Protein AF-A0A1H4HU82-F1 (afdb_monomer_lite)

Radius of gyration: 33.66 Å; chains: 1; bounding box: 77×57×94 Å

pLDDT: mean 70.01, std 20.57, range [33.44, 95.94]

Sequence (182 aa):
MHDSHFENATKMSSSDLIRALEAIEPETKAARVREILPVIERKLAAGVRLAVILKALNDAGLELSEATLRSYLYQHRKKLGKRSQQVPMARSGQARCDRDEEARKAIDGPESSDESRGPVPSSAVAMSGSNATAAAVHTSPPTPEELTRLMQPDPERQEAEYDELQRLGKEMVRNSRRKSNR

Secondary structure (DSSP, 8-state):
-------------HHHHHHHHHTS---SHHHHHHHHHHHHHHHHHTT--HHHHHHHHHHTT----HHHHHHHHHHHHHHHHHHTT-S----------------------------------------------S----SSPPPHHHHHHHHS--HHHHHHHHHHHHHHHHHHHHHHHHHHT-

Foldseek 3Di:
DDDDPPDPPPPDDPVNVVVVVVPDDDPDLLVVVLVCLVVVVVCVVVVDDLVVVQVVCVVVVSNDDSVRNVVSNVVVVVVVVVVVVPPPDPDDDDDDDDDDDDDDDDDDDDDDDDDDDDDDDDDDDDDDDDDDDDDDDDPDDQDPVSVVPVVDPDVVVVVVVVVVVVVVVVVVVVVVVVVVVD

Structure (mmCIF, N/CA/C/O backbone):
data_AF-A0A1H4HU82-F1
#
_entry.id   AF-A0A1H4HU82-F1
#
loop_
_atom_site.group_PDB
_atom_site.id
_atom_site.type_symbol
_atom_site.label_atom_id
_atom_site.label_alt_id
_atom_site.label_comp_id
_atom_site.label_asym_id
_atom_site.label_entity_id
_atom_site.label_seq_id
_atom_site.pdbx_PDB_ins_code
_atom_site.Cartn_x
_atom_site.Cartn_y
_atom_site.Cartn_z
_atom_site.occupancy
_atom_site.B_iso_or_equiv
_atom_site.auth_seq_id
_atom_site.auth_comp_id
_atom_site.auth_asym_id
_atom_site.auth_atom_id
_atom_site.pdbx_PDB_model_num
ATOM 1 N N . MET A 1 1 ? -33.992 21.180 52.270 1.00 55.25 1 MET A N 1
ATOM 2 C CA . MET A 1 1 ? -33.487 21.623 50.954 1.00 55.25 1 MET A CA 1
ATOM 3 C C . MET A 1 1 ? -31.973 21.549 51.001 1.00 55.25 1 MET A C 1
ATOM 5 O O . MET A 1 1 ? -31.361 22.461 51.534 1.00 55.25 1 MET A O 1
ATOM 9 N N . HIS A 1 2 ? -31.397 20.419 50.599 1.00 43.03 2 HIS A N 1
ATOM 10 C CA . HIS A 1 2 ? -29.954 20.228 50.430 1.00 43.03 2 HIS A CA 1
ATOM 11 C C . HIS A 1 2 ? -29.764 19.536 49.078 1.00 43.03 2 HIS A C 1
ATOM 13 O O . HIS A 1 2 ? -30.315 18.462 48.861 1.00 43.03 2 HIS A O 1
ATOM 19 N N . ASP A 1 3 ? -29.108 20.275 48.190 1.00 47.91 3 ASP A N 1
ATOM 20 C CA . ASP A 1 3 ? -28.050 19.893 47.256 1.00 47.91 3 ASP A CA 1
ATOM 21 C C . ASP A 1 3 ? -28.083 18.600 46.418 1.00 47.91 3 ASP A C 1
ATOM 23 O O . ASP A 1 3 ? -28.341 17.497 46.885 1.00 47.91 3 ASP A O 1
ATOM 27 N N . SER A 1 4 ? -27.554 18.787 45.200 1.00 51.78 4 SER A N 1
ATOM 28 C CA . SER A 1 4 ? -26.808 17.808 44.389 1.00 51.78 4 SER A CA 1
ATOM 29 C C . SER A 1 4 ? -27.587 16.912 43.420 1.00 51.78 4 SER A C 1
ATOM 31 O O . SER A 1 4 ? -27.572 15.689 43.518 1.00 51.78 4 SER A O 1
ATOM 33 N N . HIS A 1 5 ? -28.143 17.519 42.368 1.00 47.91 5 HIS A N 1
ATOM 34 C CA . HIS A 1 5 ? -28.346 16.849 41.072 1.00 47.91 5 HIS A CA 1
ATOM 35 C C . HIS A 1 5 ? -27.418 17.429 39.992 1.00 47.91 5 HIS A C 1
ATOM 37 O O . HIS A 1 5 ? -27.837 17.708 38.871 1.00 47.91 5 HIS A O 1
ATOM 43 N N . PHE A 1 6 ? -26.145 17.624 40.334 1.00 52.47 6 PHE A N 1
ATOM 44 C CA . PHE A 1 6 ? -25.084 17.896 39.367 1.00 52.47 6 PHE A CA 1
ATOM 45 C C . PHE A 1 6 ? -24.055 16.763 39.466 1.00 52.47 6 PHE A C 1
ATOM 47 O O . PHE A 1 6 ? -23.707 16.356 40.567 1.00 52.47 6 PHE A O 1
ATOM 54 N N . GLU A 1 7 ? -23.609 16.263 38.313 1.00 52.53 7 GLU A N 1
ATOM 55 C CA . GLU A 1 7 ? -22.611 15.193 38.125 1.00 52.53 7 GLU A CA 1
ATOM 56 C C . GLU A 1 7 ? -23.081 13.730 38.212 1.00 52.53 7 GLU A C 1
ATOM 58 O O . GLU A 1 7 ? -22.549 12.915 38.954 1.00 52.53 7 GLU A O 1
ATOM 63 N N . ASN A 1 8 ? -23.965 13.323 37.301 1.00 46.19 8 ASN A N 1
ATOM 64 C CA . ASN A 1 8 ? -23.732 12.046 36.617 1.00 46.19 8 ASN A CA 1
ATOM 65 C C . ASN A 1 8 ? -23.292 12.355 35.187 1.00 46.19 8 ASN A C 1
ATOM 67 O O . ASN A 1 8 ? -24.030 12.172 34.222 1.00 46.19 8 ASN A O 1
ATOM 71 N N . ALA A 1 9 ? -22.072 12.886 35.068 1.00 51.03 9 ALA A N 1
ATOM 72 C CA . ALA A 1 9 ? -21.346 12.873 33.812 1.00 51.03 9 ALA A CA 1
ATOM 73 C C . ALA A 1 9 ? -21.181 11.403 33.406 1.00 51.03 9 ALA A C 1
ATOM 75 O O . ALA A 1 9 ? -20.411 10.657 34.011 1.00 51.03 9 ALA A O 1
ATOM 76 N N . THR A 1 10 ? -21.965 10.986 32.416 1.00 60.38 10 THR A N 1
ATOM 77 C CA . THR A 1 10 ? -21.918 9.696 31.727 1.00 60.38 10 THR A CA 1
ATOM 78 C C . THR A 1 10 ? -20.491 9.375 31.297 1.00 60.38 10 THR A C 1
ATOM 80 O O . THR A 1 10 ? -20.047 9.714 30.201 1.00 60.38 10 THR A O 1
ATOM 83 N N . LYS A 1 11 ? -19.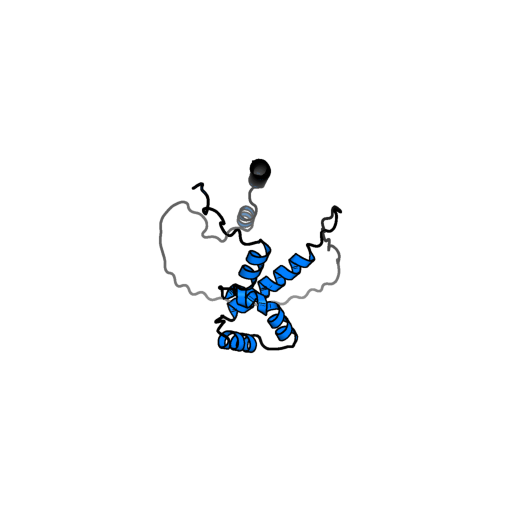750 8.702 32.175 1.00 63.97 11 LYS A N 1
ATOM 84 C CA . LYS A 1 11 ? -18.475 8.081 31.848 1.00 63.97 11 LYS A CA 1
ATOM 85 C C . LYS A 1 11 ? -18.821 6.805 31.087 1.00 63.97 11 LYS A C 1
ATOM 87 O O . LYS A 1 11 ? -19.073 5.774 31.704 1.00 63.97 11 LYS A O 1
ATOM 92 N N . MET A 1 12 ? -18.946 6.909 29.760 1.00 64.19 12 MET A N 1
ATOM 93 C CA . MET A 1 12 ? -19.184 5.743 28.901 1.00 64.19 12 MET A CA 1
ATOM 94 C C . MET A 1 12 ? -18.157 4.665 29.249 1.00 64.19 12 MET A C 1
ATOM 96 O O . MET A 1 12 ? -16.968 4.969 29.404 1.00 64.19 12 MET A O 1
ATOM 100 N N . SER A 1 13 ? -18.614 3.426 29.435 1.00 70.69 13 SER A N 1
ATOM 101 C CA . SER A 1 13 ? -17.705 2.345 29.795 1.00 70.69 13 SER A CA 1
ATOM 102 C C . SER A 1 13 ? -16.724 2.088 28.646 1.00 70.69 13 SER A C 1
ATOM 104 O O . SER A 1 13 ? -17.012 2.372 27.482 1.00 70.69 13 SER A O 1
ATOM 106 N N . SER A 1 14 ? -15.546 1.543 28.956 1.00 66.31 14 SER A N 1
ATOM 107 C CA . SER A 1 14 ? -14.541 1.201 27.935 1.00 66.31 14 SER A CA 1
ATOM 108 C C . SER A 1 14 ? -15.118 0.280 26.846 1.00 66.31 14 SER A C 1
ATOM 110 O O . SER A 1 14 ? -14.802 0.422 25.670 1.00 66.31 14 SER A O 1
ATOM 112 N N . SER A 1 15 ? -16.032 -0.616 27.223 1.00 64.50 15 SER A N 1
ATOM 113 C CA . SER A 1 15 ? -16.734 -1.511 26.300 1.00 64.50 15 SER A CA 1
ATOM 114 C C . SER A 1 15 ? -17.710 -0.768 25.381 1.00 64.50 15 SER A C 1
ATOM 116 O O . SER A 1 15 ? -17.783 -1.081 24.194 1.00 64.50 15 SER A O 1
ATOM 118 N N . ASP A 1 16 ? -18.415 0.246 25.894 1.00 73.12 16 ASP A N 1
ATOM 119 C CA . ASP A 1 16 ? -19.309 1.089 25.085 1.00 73.12 16 ASP A CA 1
ATOM 120 C C . ASP A 1 16 ? -18.516 1.942 24.087 1.00 73.12 16 ASP A C 1
ATOM 122 O O . ASP A 1 16 ? -18.936 2.118 22.944 1.00 73.12 16 ASP A O 1
ATOM 126 N N . LEU A 1 17 ? -17.329 2.409 24.491 1.00 66.19 17 LEU A N 1
ATOM 127 C CA . LEU A 1 17 ? -16.385 3.099 23.611 1.00 66.19 17 LEU A CA 1
ATOM 128 C C . LEU A 1 17 ? -15.871 2.181 22.494 1.00 66.19 17 LEU A C 1
ATOM 130 O O . LEU A 1 17 ? -15.855 2.588 21.337 1.00 66.19 17 LEU A O 1
ATOM 134 N N . ILE A 1 18 ? -15.491 0.939 22.809 1.00 73.31 18 ILE A N 1
ATOM 135 C CA . ILE A 1 18 ? -15.024 -0.037 21.809 1.00 73.31 18 ILE A CA 1
ATOM 136 C C . ILE A 1 18 ? -16.133 -0.347 20.799 1.00 73.31 18 ILE A C 1
ATOM 138 O O . ILE A 1 18 ? -15.894 -0.276 19.597 1.00 73.31 18 ILE A O 1
ATOM 142 N N . ARG A 1 19 ? -17.362 -0.595 21.264 1.00 67.25 19 ARG A N 1
ATOM 143 C CA . ARG A 1 19 ? -18.514 -0.845 20.386 1.00 67.25 19 ARG A CA 1
ATOM 144 C C . ARG A 1 19 ? -18.830 0.351 19.485 1.00 67.25 19 ARG A C 1
ATOM 146 O O . ARG A 1 19 ? -19.170 0.166 18.319 1.00 67.25 19 ARG A O 1
ATOM 153 N N . ALA A 1 20 ? -18.715 1.571 20.012 1.00 60.56 20 ALA A N 1
ATOM 154 C CA . ALA A 1 20 ? -18.886 2.785 19.222 1.00 60.56 20 ALA A CA 1
ATOM 155 C C . ALA A 1 20 ? -17.805 2.912 18.139 1.00 60.56 20 ALA A C 1
ATOM 157 O O . ALA A 1 20 ? -18.129 3.301 17.025 1.00 60.56 20 ALA A O 1
ATOM 158 N N . LEU A 1 21 ? -16.554 2.541 18.437 1.00 62.97 21 LEU A N 1
ATOM 159 C CA . LEU A 1 21 ? -15.448 2.555 17.475 1.00 62.97 21 LEU A CA 1
ATOM 160 C C . LEU A 1 21 ? -15.563 1.454 16.410 1.00 62.97 21 LEU A C 1
ATOM 162 O O . LEU A 1 21 ? -15.214 1.697 15.260 1.00 62.97 21 LEU A O 1
ATOM 166 N N . GLU A 1 22 ? -16.071 0.271 16.757 1.00 70.62 22 GLU A N 1
ATOM 167 C CA . GLU A 1 22 ? -16.328 -0.820 15.801 1.00 70.62 22 GLU A CA 1
ATOM 168 C C . GLU A 1 22 ? -17.455 -0.491 14.811 1.00 70.62 22 GLU A C 1
ATOM 170 O O . GLU A 1 22 ? -17.464 -1.000 13.693 1.00 70.62 22 GLU A O 1
ATOM 175 N N . ALA A 1 23 ? -18.389 0.380 15.203 1.00 65.94 23 ALA A N 1
ATOM 176 C CA . ALA A 1 23 ? -19.449 0.875 14.329 1.00 65.94 23 ALA A CA 1
ATOM 177 C C . ALA A 1 23 ? -18.975 1.971 13.352 1.00 65.94 23 ALA A C 1
ATOM 179 O O . ALA A 1 23 ? -19.728 2.345 12.452 1.00 65.94 23 ALA A O 1
ATOM 180 N N . ILE A 1 24 ? -17.755 2.503 13.517 1.00 65.75 24 ILE A N 1
ATOM 181 C CA . ILE A 1 24 ? -17.201 3.519 12.618 1.00 65.75 24 ILE A CA 1
ATOM 182 C C . ILE A 1 24 ? -16.692 2.825 11.358 1.00 65.75 24 ILE A C 1
ATOM 184 O O . ILE A 1 24 ? -15.677 2.127 11.375 1.00 65.75 24 ILE A O 1
ATOM 188 N N . GLU A 1 25 ? -17.377 3.055 10.240 1.00 67.62 25 GLU A N 1
ATOM 189 C CA . GLU A 1 25 ? -16.876 2.619 8.945 1.00 67.62 25 GLU A CA 1
ATOM 190 C C . GLU A 1 25 ? -15.541 3.308 8.617 1.00 67.62 25 GLU A C 1
ATOM 192 O O . GLU A 1 25 ? -15.367 4.504 8.874 1.00 67.62 25 GLU A O 1
ATOM 197 N N . PRO A 1 26 ? -14.592 2.602 7.983 1.00 65.88 26 PRO A N 1
ATOM 198 C CA . PRO A 1 26 ? -13.362 3.207 7.494 1.00 65.88 26 PRO A CA 1
ATOM 199 C C . PRO A 1 26 ? -13.675 4.353 6.521 1.00 65.88 26 PRO A C 1
ATOM 201 O O . PRO A 1 26 ? -14.095 4.148 5.380 1.00 65.88 26 PRO A O 1
ATOM 204 N N . GLU A 1 27 ? -13.431 5.579 6.974 1.00 69.19 27 GLU A N 1
ATOM 205 C CA . GLU A 1 27 ? -13.784 6.801 6.246 1.00 69.19 27 GLU A CA 1
ATOM 206 C C . GLU A 1 27 ? -12.898 7.012 5.005 1.00 69.19 27 GLU A C 1
ATOM 208 O O . GLU A 1 27 ? -13.309 7.579 3.994 1.00 69.19 27 GLU A O 1
ATOM 213 N N . THR A 1 28 ? -11.666 6.492 5.036 1.00 80.50 28 THR A N 1
ATOM 214 C CA . THR A 1 28 ? -10.714 6.676 3.936 1.00 80.50 28 THR A CA 1
ATOM 215 C C . THR A 1 28 ? -10.788 5.544 2.914 1.00 80.50 28 THR A C 1
ATOM 217 O O . THR A 1 28 ? -10.775 4.359 3.262 1.00 80.50 28 THR A O 1
ATOM 220 N N . LYS A 1 29 ? -10.737 5.904 1.621 1.00 76.31 29 LYS A N 1
ATOM 221 C CA . LYS A 1 29 ? -10.636 4.952 0.495 1.00 76.31 29 LYS A CA 1
ATOM 222 C C . LYS A 1 29 ? -9.532 3.906 0.734 1.00 76.31 29 LYS A C 1
ATOM 224 O O . LYS A 1 29 ? -9.722 2.719 0.496 1.00 76.31 29 LYS A O 1
ATOM 229 N N . ALA A 1 30 ? -8.387 4.330 1.273 1.00 75.12 30 ALA A N 1
ATOM 230 C CA . ALA A 1 30 ? -7.256 3.451 1.563 1.00 75.12 30 ALA A CA 1
ATOM 231 C C . ALA A 1 30 ? -7.528 2.436 2.690 1.00 75.12 30 ALA A C 1
ATOM 233 O O . ALA A 1 30 ? -6.992 1.330 2.638 1.00 75.12 30 ALA A O 1
ATOM 234 N N . ALA A 1 31 ? -8.318 2.792 3.707 1.00 82.00 31 ALA A N 1
ATOM 235 C CA . ALA A 1 31 ? -8.685 1.877 4.786 1.00 82.00 31 ALA A CA 1
ATOM 236 C C . ALA A 1 31 ? -9.650 0.792 4.284 1.00 82.00 31 ALA A C 1
ATOM 238 O O . ALA A 1 31 ? -9.343 -0.387 4.447 1.00 82.00 31 ALA A O 1
ATOM 239 N N . ARG A 1 32 ? -10.691 1.183 3.532 1.00 83.75 32 ARG A N 1
ATOM 240 C CA . ARG A 1 32 ? -11.614 0.251 2.854 1.00 83.75 32 ARG A CA 1
ATOM 241 C C . ARG A 1 32 ? -10.874 -0.755 1.976 1.00 83.75 32 ARG A C 1
ATOM 243 O O . ARG A 1 32 ? -11.137 -1.950 2.023 1.00 83.75 32 ARG A O 1
ATOM 250 N N . VAL A 1 33 ? -9.881 -0.292 1.208 1.00 85.62 33 VAL A N 1
ATOM 251 C CA . VAL A 1 33 ? -9.089 -1.196 0.362 1.00 85.62 33 VAL A CA 1
ATOM 252 C C . VAL A 1 33 ? -8.270 -2.180 1.196 1.00 85.62 33 VAL A C 1
ATOM 254 O O . VAL A 1 33 ? -8.219 -3.357 0.855 1.00 85.62 33 VAL A O 1
ATOM 257 N N . ARG A 1 34 ? -7.643 -1.744 2.297 1.00 86.44 34 ARG A N 1
ATOM 258 C CA . ARG A 1 34 ? -6.804 -2.622 3.136 1.00 86.44 34 ARG A CA 1
ATOM 259 C C . ARG A 1 34 ? -7.568 -3.819 3.702 1.00 86.44 34 ARG A C 1
ATOM 261 O O . ARG A 1 34 ? -6.963 -4.882 3.815 1.00 86.44 34 ARG A O 1
ATOM 268 N N . GLU A 1 35 ? -8.852 -3.663 4.008 1.00 88.25 35 GLU A N 1
ATOM 269 C CA . GLU A 1 35 ? -9.717 -4.751 4.487 1.00 88.25 35 GLU A CA 1
ATOM 270 C C . GLU A 1 35 ? -9.938 -5.831 3.422 1.00 88.25 35 GLU A C 1
ATOM 272 O O . GLU A 1 35 ? -9.920 -7.024 3.722 1.00 88.25 35 GLU A O 1
ATOM 277 N N . ILE A 1 36 ? -10.072 -5.425 2.158 1.00 90.62 36 ILE A N 1
ATOM 278 C CA . ILE A 1 36 ? -10.347 -6.332 1.036 1.00 90.62 36 ILE A CA 1
ATOM 279 C C . ILE A 1 36 ? -9.084 -6.855 0.334 1.00 90.62 36 ILE A C 1
ATOM 281 O O . ILE A 1 36 ? -9.176 -7.810 -0.440 1.00 90.62 36 ILE A O 1
ATOM 285 N N . LEU A 1 37 ? -7.892 -6.303 0.610 1.00 92.88 37 LEU A N 1
ATOM 286 C CA . LEU A 1 37 ? -6.621 -6.768 0.021 1.00 9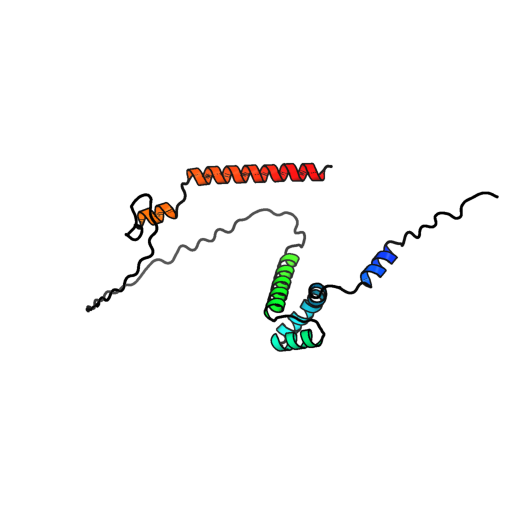2.88 37 LEU A CA 1
ATOM 287 C C . LEU A 1 37 ? -6.391 -8.289 0.154 1.00 92.88 37 LEU A C 1
ATOM 289 O O . LEU A 1 37 ? -6.011 -8.899 -0.849 1.00 92.88 37 LEU A O 1
ATOM 293 N N . PRO A 1 38 ? -6.665 -8.950 1.300 1.00 93.62 38 PRO A N 1
ATOM 294 C CA . PRO A 1 38 ? -6.524 -10.404 1.411 1.00 93.62 38 PRO A CA 1
ATOM 295 C C . PRO A 1 38 ? -7.456 -11.173 0.466 1.00 93.62 38 PRO A C 1
ATOM 297 O O . PRO A 1 38 ? -7.093 -12.232 -0.045 1.00 93.62 38 PRO A O 1
ATOM 300 N N . VAL A 1 39 ? -8.661 -10.652 0.216 1.00 95.12 39 VAL A N 1
ATOM 301 C CA . VAL A 1 39 ? -9.625 -11.249 -0.720 1.00 95.12 39 VAL A CA 1
ATOM 302 C C . VAL A 1 39 ? -9.124 -11.097 -2.155 1.00 95.12 39 VAL A C 1
ATOM 304 O O . VAL A 1 39 ? -9.170 -12.056 -2.927 1.00 95.12 39 VAL A O 1
ATOM 307 N N . ILE A 1 40 ? -8.608 -9.913 -2.494 1.00 93.31 40 ILE A N 1
ATOM 308 C CA . ILE A 1 40 ? -8.042 -9.608 -3.811 1.00 93.31 40 ILE A CA 1
ATOM 309 C C . ILE A 1 40 ? -6.871 -10.548 -4.122 1.00 93.31 40 ILE A C 1
ATOM 311 O O . ILE A 1 40 ? -6.844 -11.143 -5.195 1.00 93.31 40 ILE A O 1
ATOM 315 N N . GLU A 1 41 ? -5.945 -10.749 -3.180 1.00 94.06 41 GLU A N 1
ATOM 316 C CA . GLU A 1 41 ? -4.813 -11.677 -3.339 1.00 94.06 41 GLU A CA 1
ATOM 317 C C . GLU A 1 41 ? -5.283 -13.110 -3.622 1.00 94.06 41 GLU A C 1
ATOM 319 O O . GLU A 1 41 ? -4.760 -13.758 -4.526 1.00 94.06 41 GLU A O 1
ATOM 324 N N . ARG A 1 42 ? -6.320 -13.594 -2.921 1.00 94.69 42 ARG A N 1
ATOM 325 C CA . ARG A 1 42 ? -6.899 -14.922 -3.194 1.00 94.69 42 ARG A CA 1
ATOM 326 C C . ARG A 1 42 ? -7.490 -15.022 -4.599 1.00 94.69 42 ARG A C 1
ATOM 328 O O . ARG A 1 42 ? -7.321 -16.043 -5.258 1.00 94.69 42 ARG A O 1
ATOM 335 N N . LYS A 1 43 ? -8.173 -13.978 -5.078 1.00 94.12 43 LYS A N 1
ATOM 336 C CA . LYS A 1 43 ? -8.723 -13.945 -6.444 1.00 94.12 43 LYS A CA 1
ATOM 337 C C . LYS A 1 43 ? -7.615 -13.904 -7.499 1.00 94.12 43 LYS A C 1
ATOM 339 O O . LYS A 1 43 ? -7.726 -14.599 -8.505 1.00 94.12 43 LYS A O 1
ATOM 344 N N . LEU A 1 44 ? -6.539 -13.157 -7.251 1.00 94.62 44 LEU A N 1
ATOM 345 C CA . LEU A 1 44 ? -5.352 -13.150 -8.112 1.00 94.62 44 LEU A CA 1
ATOM 346 C C . LEU A 1 44 ? -4.676 -14.527 -8.150 1.00 94.62 44 LEU A C 1
ATOM 348 O O . LEU A 1 44 ? -4.334 -14.999 -9.229 1.00 94.62 44 LEU A O 1
ATOM 352 N N . ALA A 1 45 ? -4.538 -15.198 -7.003 1.00 93.88 45 ALA A N 1
ATOM 353 C CA . ALA A 1 45 ? -3.989 -16.553 -6.924 1.00 93.88 45 ALA A CA 1
ATOM 354 C C . ALA A 1 45 ? -4.860 -17.588 -7.659 1.00 93.88 45 ALA A C 1
ATOM 356 O O . ALA A 1 45 ? -4.336 -18.539 -8.229 1.00 93.88 45 ALA A O 1
ATOM 357 N N . ALA A 1 46 ? -6.177 -17.372 -7.704 1.00 95.62 46 ALA A N 1
ATOM 358 C CA . ALA A 1 46 ? -7.108 -18.162 -8.507 1.00 95.62 46 ALA A CA 1
ATOM 359 C C . ALA A 1 46 ? -7.076 -17.825 -10.016 1.00 95.62 46 ALA A C 1
ATOM 361 O O . ALA A 1 46 ? -7.849 -18.396 -10.780 1.00 95.62 46 ALA A O 1
ATOM 362 N N . GLY A 1 47 ? -6.221 -16.892 -10.455 1.00 94.75 47 GLY A N 1
ATOM 363 C CA . GLY A 1 47 ? -6.035 -16.537 -11.866 1.00 94.75 47 GLY A CA 1
ATOM 364 C C . GLY A 1 47 ? -6.931 -15.408 -12.387 1.00 94.75 47 GLY A C 1
ATOM 365 O O . GLY A 1 47 ? -6.949 -15.144 -13.589 1.00 94.75 47 GLY A O 1
ATOM 366 N N . VAL A 1 48 ? -7.670 -14.704 -11.522 1.00 95.94 48 VAL A N 1
ATOM 367 C CA . VAL A 1 48 ? -8.478 -13.551 -11.953 1.00 95.94 48 VAL A CA 1
ATOM 368 C C . VAL A 1 48 ? -7.557 -12.402 -12.376 1.00 95.94 48 VAL A C 1
ATOM 370 O O . VAL A 1 48 ? -6.626 -12.040 -11.661 1.00 95.94 48 VAL A O 1
ATOM 373 N N . ARG A 1 49 ? -7.825 -11.785 -13.534 1.00 95.81 49 ARG A N 1
ATOM 374 C CA . ARG A 1 49 ? -7.032 -10.650 -14.040 1.00 95.81 49 ARG A CA 1
ATOM 375 C C . ARG A 1 49 ? -7.199 -9.412 -13.153 1.00 95.81 49 ARG A C 1
ATOM 377 O O . ARG A 1 49 ? -8.319 -9.043 -12.800 1.00 95.81 49 ARG A O 1
ATOM 384 N N . LEU A 1 50 ? -6.097 -8.697 -12.905 1.00 92.75 50 LEU A N 1
ATOM 385 C CA . LEU A 1 50 ? -6.083 -7.463 -12.104 1.00 92.75 50 LEU A CA 1
ATOM 386 C C . LEU A 1 50 ? -7.062 -6.399 -12.631 1.00 92.75 50 LEU A C 1
ATOM 388 O O . LEU A 1 50 ? -7.753 -5.771 -11.839 1.00 92.75 50 LEU A O 1
ATOM 392 N N . ALA A 1 51 ? -7.173 -6.246 -13.954 1.00 94.00 51 ALA A N 1
ATOM 393 C CA . ALA A 1 51 ? -8.087 -5.291 -14.586 1.00 94.00 51 ALA A CA 1
ATOM 394 C C . ALA A 1 51 ? -9.571 -5.572 -14.278 1.00 94.00 51 ALA A C 1
ATOM 396 O O . ALA A 1 51 ? -10.346 -4.641 -14.081 1.00 94.00 51 ALA A O 1
ATOM 397 N N . VAL A 1 52 ? -9.965 -6.849 -14.191 1.00 95.00 52 VAL A N 1
ATOM 398 C CA . VAL A 1 52 ? -11.345 -7.249 -13.859 1.00 95.00 52 VAL A CA 1
ATOM 399 C C . VAL A 1 52 ? -11.659 -6.900 -12.408 1.00 95.00 52 VAL A C 1
ATOM 401 O O . VAL A 1 52 ? -12.723 -6.362 -12.115 1.00 95.00 52 VAL A O 1
ATOM 404 N N . ILE A 1 53 ? -10.705 -7.152 -11.508 1.00 92.00 53 ILE A N 1
ATOM 405 C CA . ILE A 1 53 ? -10.814 -6.769 -10.098 1.00 92.00 53 ILE A CA 1
ATOM 406 C C . ILE A 1 53 ? -10.908 -5.249 -9.979 1.00 92.00 53 ILE A C 1
ATOM 408 O O . ILE A 1 53 ? -11.792 -4.751 -9.297 1.00 92.00 53 ILE A O 1
ATOM 412 N N . LEU A 1 54 ? -10.042 -4.510 -10.674 1.00 93.25 54 LEU A N 1
ATOM 413 C CA . LEU A 1 54 ? -10.039 -3.050 -10.644 1.00 93.25 54 LEU A CA 1
ATOM 414 C C . LEU A 1 54 ? -11.380 -2.469 -11.104 1.00 93.25 54 LEU A C 1
ATOM 416 O O . LEU A 1 54 ? -11.915 -1.587 -10.440 1.00 93.25 54 LEU 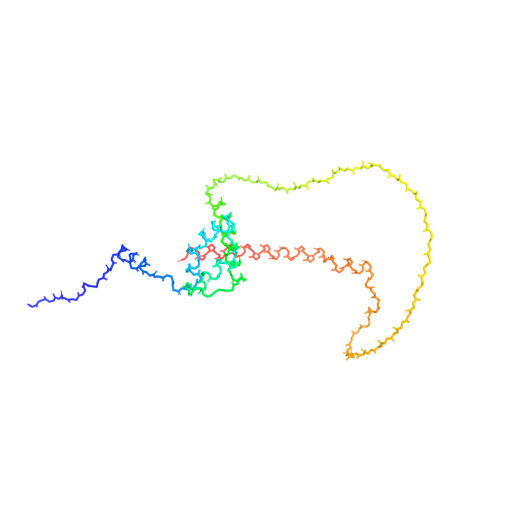A O 1
ATOM 420 N N . LYS A 1 55 ? -11.948 -3.002 -12.193 1.00 91.31 55 LYS A N 1
ATOM 421 C CA . LYS A 1 55 ? -13.281 -2.612 -12.659 1.00 91.31 55 LYS A CA 1
ATOM 422 C C . LYS A 1 55 ? -14.339 -2.858 -11.581 1.00 91.31 55 LYS A C 1
ATOM 424 O O . LYS A 1 55 ? -15.082 -1.944 -11.262 1.00 91.31 55 LYS A O 1
ATOM 429 N N . ALA A 1 56 ? -14.359 -4.045 -10.972 1.00 92.06 56 ALA A N 1
ATOM 430 C CA . ALA A 1 56 ? -15.314 -4.365 -9.911 1.00 92.06 56 ALA A CA 1
ATOM 431 C C . ALA A 1 56 ? -15.170 -3.456 -8.674 1.00 92.06 56 ALA A C 1
ATOM 433 O O . ALA A 1 56 ? -16.166 -3.110 -8.048 1.00 92.06 56 ALA A O 1
ATOM 434 N N . LEU A 1 57 ? -13.943 -3.049 -8.328 1.00 90.38 57 LEU A N 1
ATOM 435 C CA . LEU A 1 57 ? -13.694 -2.103 -7.235 1.00 90.38 57 LEU A CA 1
ATOM 436 C C . LEU A 1 57 ? -14.206 -0.697 -7.569 1.00 90.38 57 LEU A C 1
ATOM 438 O O . LEU A 1 57 ? -14.854 -0.076 -6.729 1.00 90.38 57 LEU A O 1
ATOM 442 N N . ASN A 1 58 ? -13.965 -0.222 -8.791 1.00 89.00 58 ASN A N 1
ATOM 443 C CA . ASN A 1 58 ? -14.462 1.073 -9.255 1.00 89.00 58 ASN A CA 1
ATOM 444 C C . ASN A 1 58 ? -15.996 1.092 -9.334 1.00 89.00 58 ASN A C 1
ATOM 446 O O . ASN A 1 58 ? -16.611 2.043 -8.862 1.00 89.00 58 ASN A O 1
ATOM 450 N N . ASP A 1 59 ? -16.604 0.016 -9.843 1.00 84.69 59 ASP A N 1
ATOM 451 C CA . ASP A 1 59 ? -18.061 -0.160 -9.900 1.00 84.69 59 ASP A CA 1
ATOM 452 C C . ASP A 1 59 ? -18.683 -0.154 -8.483 1.00 84.69 59 ASP A C 1
ATOM 454 O O . ASP A 1 59 ? -19.810 0.296 -8.297 1.00 84.69 59 ASP A O 1
ATOM 458 N N . ALA A 1 60 ? -17.933 -0.592 -7.463 1.00 85.31 60 ALA A N 1
ATOM 459 C CA . ALA A 1 60 ? -18.322 -0.540 -6.050 1.00 85.31 60 ALA A CA 1
ATOM 460 C C . ALA A 1 60 ? -18.034 0.815 -5.359 1.00 85.31 60 ALA A C 1
ATOM 462 O O . ALA A 1 60 ? -18.175 0.926 -4.141 1.00 85.31 60 ALA A O 1
ATOM 463 N N . GLY A 1 61 ? 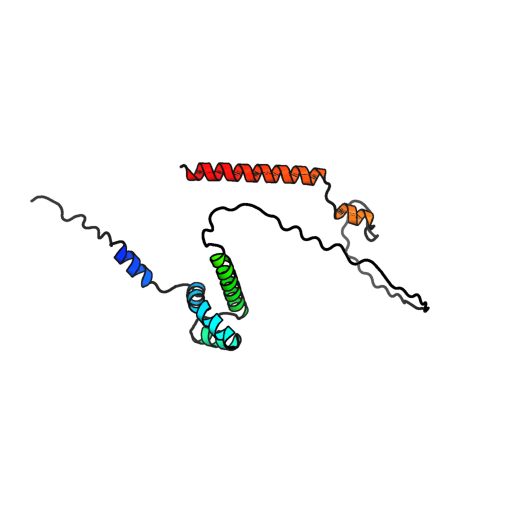-17.601 1.842 -6.100 1.00 84.25 61 GLY A N 1
ATOM 464 C CA . GLY A 1 61 ? -17.311 3.181 -5.569 1.00 84.25 61 GLY A CA 1
ATOM 465 C C . GLY A 1 61 ? -15.903 3.358 -4.985 1.00 84.25 61 GLY A C 1
ATOM 466 O O . GLY A 1 61 ? -15.588 4.410 -4.424 1.00 84.25 61 GLY A O 1
ATOM 467 N N . LEU A 1 62 ? -15.022 2.361 -5.122 1.00 82.81 62 LEU A N 1
ATOM 468 C CA . LEU A 1 62 ? -13.603 2.466 -4.773 1.00 82.81 62 LEU A CA 1
ATOM 469 C C . LEU A 1 62 ? -12.797 2.852 -6.012 1.00 82.81 62 LEU A C 1
ATOM 471 O O . LEU A 1 62 ? -12.046 2.043 -6.549 1.00 82.81 62 LEU A O 1
ATOM 475 N N . GLU A 1 63 ? -12.960 4.103 -6.443 1.00 87.25 63 GLU A N 1
ATOM 476 C CA . GLU A 1 63 ? -12.226 4.683 -7.572 1.00 87.25 63 GLU A CA 1
ATOM 477 C C . GLU A 1 63 ? -10.712 4.636 -7.332 1.00 87.25 63 GLU A C 1
ATOM 479 O O . GLU A 1 63 ? -10.150 5.408 -6.545 1.00 87.25 63 GLU A O 1
ATOM 484 N N . LEU A 1 64 ? -10.047 3.710 -8.012 1.00 88.81 64 LEU A N 1
ATOM 485 C CA . LEU A 1 64 ? -8.623 3.445 -7.905 1.00 88.81 64 LEU A CA 1
ATOM 486 C C . LEU A 1 64 ? -8.012 3.357 -9.298 1.00 88.81 64 LEU A C 1
ATOM 488 O O . LEU A 1 64 ? -8.598 2.824 -10.242 1.00 88.81 64 LEU A O 1
ATOM 492 N N . SER A 1 65 ? -6.771 3.826 -9.401 1.00 94.00 65 SER A N 1
ATOM 493 C CA . SER A 1 65 ? -5.939 3.528 -10.561 1.00 94.00 65 SER A CA 1
ATOM 494 C C . SER A 1 65 ? -5.288 2.152 -10.414 1.00 94.00 65 SER A C 1
ATOM 496 O O . SER A 1 65 ? -5.054 1.657 -9.304 1.00 94.00 65 SER A O 1
ATOM 498 N N . GLU A 1 66 ? -4.912 1.553 -11.541 1.00 94.25 66 GLU A N 1
ATOM 499 C CA . GLU A 1 66 ? -4.186 0.284 -11.544 1.00 94.25 66 GLU A CA 1
ATOM 500 C C . GLU A 1 66 ? -2.835 0.396 -10.807 1.00 94.25 66 GLU A C 1
ATOM 502 O O . GLU A 1 66 ? -2.445 -0.507 -10.064 1.00 94.25 66 GLU A O 1
ATOM 507 N N . ALA A 1 67 ? -2.139 1.530 -10.949 1.00 94.25 67 ALA A N 1
ATOM 508 C CA . ALA A 1 67 ? -0.880 1.810 -10.255 1.00 94.25 67 ALA A CA 1
ATOM 509 C C . ALA A 1 67 ? -1.061 1.880 -8.728 1.00 94.25 67 ALA A C 1
ATOM 511 O O . ALA A 1 67 ? -0.252 1.332 -7.970 1.00 94.25 67 ALA A O 1
ATOM 512 N N . THR A 1 68 ? -2.152 2.499 -8.269 1.00 93.25 68 THR A N 1
ATOM 513 C CA . THR A 1 68 ? -2.504 2.567 -6.845 1.00 93.25 68 THR A CA 1
ATOM 514 C C . THR A 1 68 ? -2.770 1.170 -6.289 1.00 93.25 68 THR A C 1
ATOM 516 O O . THR A 1 68 ? -2.211 0.806 -5.252 1.00 93.25 68 THR A O 1
ATOM 519 N N . LEU A 1 69 ? -3.556 0.354 -7.000 1.00 93.00 69 LEU A N 1
ATOM 520 C CA . LEU A 1 69 ? -3.872 -1.008 -6.572 1.00 93.00 69 LEU A CA 1
ATOM 521 C C . LEU A 1 69 ? -2.614 -1.888 -6.484 1.00 93.00 69 LEU A C 1
ATOM 523 O O . LEU A 1 69 ? -2.414 -2.573 -5.480 1.00 93.00 69 LEU A O 1
ATOM 527 N N . ARG A 1 70 ? -1.717 -1.814 -7.479 1.00 94.94 70 ARG A N 1
ATOM 528 C CA . ARG A 1 70 ? -0.410 -2.500 -7.436 1.00 94.94 70 ARG A CA 1
ATOM 529 C C . ARG A 1 70 ? 0.419 -2.077 -6.227 1.00 94.94 70 ARG A C 1
ATOM 531 O O . ARG A 1 70 ? 0.969 -2.931 -5.532 1.00 94.94 70 ARG A O 1
ATOM 538 N N . SER A 1 71 ? 0.475 -0.776 -5.949 1.00 95.00 71 SER A N 1
ATOM 539 C CA . SER A 1 71 ? 1.217 -0.239 -4.804 1.00 95.00 71 SER A CA 1
ATOM 540 C C . SER A 1 71 ? 0.666 -0.771 -3.481 1.00 95.00 71 SER A C 1
ATOM 542 O O . SER A 1 71 ? 1.431 -1.159 -2.598 1.00 95.00 71 SER A O 1
ATOM 544 N N . TYR A 1 72 ? -0.658 -0.849 -3.339 1.00 94.06 72 TYR A N 1
ATOM 545 C CA . TYR A 1 72 ? -1.291 -1.382 -2.133 1.00 94.06 72 TYR A CA 1
ATOM 546 C C . TYR A 1 72 ? -1.048 -2.882 -1.951 1.00 94.06 72 TYR A C 1
ATOM 548 O O . TYR A 1 72 ? -0.704 -3.298 -0.843 1.00 94.06 72 TYR A O 1
ATOM 556 N N . LEU A 1 73 ? -1.131 -3.676 -3.023 1.00 94.31 73 LEU A N 1
ATOM 557 C CA . LEU A 1 73 ? -0.782 -5.102 -2.991 1.00 94.31 73 LEU A CA 1
ATOM 558 C C . LEU A 1 73 ? 0.686 -5.314 -2.604 1.00 94.31 73 LEU A C 1
ATOM 560 O O . LEU A 1 73 ? 0.990 -6.125 -1.731 1.00 94.31 73 LEU A O 1
ATOM 564 N N . TYR A 1 74 ? 1.602 -4.538 -3.183 1.00 94.88 74 TYR A N 1
ATOM 565 C CA . TYR A 1 74 ? 3.019 -4.601 -2.829 1.00 94.88 74 TYR A CA 1
ATOM 566 C C . TYR A 1 74 ? 3.254 -4.318 -1.339 1.00 94.88 74 TYR A C 1
ATOM 568 O O . TYR A 1 74 ? 3.924 -5.089 -0.646 1.00 94.88 74 TYR A O 1
ATOM 576 N N . GLN A 1 75 ? 2.655 -3.246 -0.813 1.00 91.88 75 GLN A N 1
ATOM 577 C CA . GLN A 1 75 ? 2.788 -2.898 0.602 1.00 91.88 75 GLN A CA 1
ATOM 578 C C . GLN A 1 75 ? 2.170 -3.959 1.519 1.00 91.88 75 GLN A C 1
ATOM 580 O O . GLN A 1 75 ? 2.709 -4.230 2.593 1.00 91.88 75 GLN A O 1
ATOM 585 N N . HIS A 1 76 ? 1.066 -4.580 1.102 1.00 92.56 76 HIS A N 1
ATOM 586 C CA . HIS A 1 76 ? 0.435 -5.678 1.826 1.00 92.56 76 HIS A CA 1
ATOM 587 C C . HIS A 1 76 ? 1.362 -6.897 1.929 1.00 92.56 76 HIS A C 1
ATOM 589 O O . HIS A 1 76 ? 1.648 -7.350 3.039 1.00 92.56 76 HIS A O 1
ATOM 595 N N . ARG A 1 77 ? 1.948 -7.345 0.811 1.00 93.00 77 ARG A N 1
ATOM 596 C CA . ARG A 1 77 ? 2.929 -8.451 0.778 1.00 93.00 77 ARG A CA 1
ATOM 597 C C . ARG A 1 77 ? 4.155 -8.162 1.635 1.00 93.00 77 ARG A C 1
ATOM 599 O O . ARG A 1 77 ? 4.584 -9.002 2.424 1.00 93.00 77 ARG A O 1
ATOM 606 N N . LYS A 1 78 ? 4.679 -6.937 1.550 1.00 93.00 78 LYS A N 1
ATOM 607 C CA . LYS A 1 78 ? 5.817 -6.491 2.364 1.00 93.00 78 LYS A CA 1
ATOM 608 C C . LYS A 1 78 ? 5.503 -6.517 3.862 1.00 93.00 78 LYS A C 1
ATOM 610 O O . LYS A 1 78 ? 6.366 -6.875 4.660 1.00 93.00 78 LYS A O 1
ATOM 615 N N . LYS A 1 79 ? 4.285 -6.139 4.267 1.00 88.31 79 LYS A N 1
ATOM 616 C CA . LYS A 1 79 ? 3.849 -6.206 5.673 1.00 88.31 79 LYS A CA 1
ATOM 617 C C . LYS A 1 79 ? 3.686 -7.647 6.156 1.00 88.31 79 LYS A C 1
ATOM 619 O O . LYS A 1 79 ? 4.079 -7.926 7.286 1.00 88.31 79 LYS A O 1
ATOM 624 N N . LEU A 1 80 ? 3.176 -8.550 5.317 1.00 85.12 80 LEU A N 1
ATOM 625 C CA . LEU A 1 80 ? 3.072 -9.976 5.649 1.00 85.12 80 LEU A CA 1
ATOM 626 C C . LEU A 1 80 ? 4.450 -10.594 5.924 1.00 85.12 80 LEU A C 1
ATOM 628 O O . LEU A 1 80 ? 4.624 -11.215 6.969 1.00 85.12 80 LEU A O 1
ATOM 632 N N . GLY A 1 81 ? 5.448 -10.323 5.074 1.00 80.19 81 GLY A N 1
ATOM 633 C CA . GLY A 1 81 ? 6.816 -10.827 5.268 1.00 80.19 81 GLY A CA 1
ATOM 634 C C . GLY A 1 81 ? 7.531 -10.281 6.514 1.00 80.19 81 GLY A C 1
ATOM 635 O O . GLY A 1 81 ? 8.425 -10.929 7.052 1.00 80.19 81 GLY A O 1
ATOM 636 N N . LYS A 1 82 ? 7.124 -9.106 7.014 1.00 72.94 82 LYS A N 1
ATOM 637 C CA . LYS A 1 82 ? 7.635 -8.538 8.274 1.00 72.94 82 LYS A CA 1
ATOM 638 C C . LYS A 1 82 ? 6.938 -9.115 9.505 1.00 72.94 82 LYS A C 1
ATOM 640 O O . LYS A 1 82 ? 7.583 -9.285 10.532 1.00 72.94 82 LYS A O 1
ATOM 645 N N . ARG A 1 83 ? 5.639 -9.427 9.420 1.00 63.44 83 ARG A N 1
ATOM 646 C CA . ARG A 1 83 ? 4.872 -10.007 10.540 1.00 63.44 83 ARG A CA 1
ATOM 647 C C . ARG A 1 83 ? 5.322 -11.429 10.870 1.00 63.44 83 ARG A C 1
ATOM 649 O O . ARG A 1 83 ? 5.361 -11.783 12.041 1.00 63.44 83 ARG A O 1
ATOM 656 N N . SER A 1 84 ? 5.748 -12.203 9.872 1.00 56.44 84 SER A N 1
ATOM 657 C CA . SER A 1 84 ? 6.380 -13.515 10.077 1.00 56.44 84 SER A CA 1
ATOM 658 C C . SER A 1 84 ? 7.757 -13.448 10.756 1.00 56.44 84 SER A C 1
ATOM 660 O O . SER A 1 84 ? 8.213 -14.455 11.278 1.00 56.44 84 SER A O 1
ATOM 662 N N . GLN A 1 85 ? 8.406 -12.277 10.797 1.00 55.50 85 GLN A N 1
ATOM 663 C CA . GLN A 1 85 ? 9.672 -12.058 11.517 1.00 55.50 85 GLN A CA 1
ATOM 664 C C . GLN A 1 85 ? 9.475 -11.510 12.943 1.00 55.50 85 GLN A C 1
ATOM 666 O O . GLN A 1 85 ? 10.451 -11.270 13.644 1.00 55.50 85 GLN A O 1
ATOM 671 N N . GLN A 1 86 ? 8.228 -11.292 13.379 1.00 47.03 86 GLN A N 1
ATOM 672 C CA . GLN A 1 86 ? 7.894 -10.747 14.703 1.00 47.03 86 GLN A CA 1
ATOM 673 C C . GLN A 1 86 ? 7.292 -11.787 15.658 1.00 47.03 86 GLN A C 1
ATOM 675 O O . GLN A 1 86 ? 6.624 -11.430 16.626 1.00 47.03 86 GLN A O 1
ATOM 680 N N . VAL A 1 87 ? 7.543 -13.079 15.435 1.00 42.59 87 VAL A N 1
ATOM 681 C CA . VAL A 1 87 ? 7.525 -14.024 16.561 1.00 42.59 87 VAL A CA 1
ATOM 682 C C . VAL A 1 87 ? 8.672 -13.612 17.491 1.00 42.59 87 VAL A C 1
ATOM 684 O O . VAL A 1 87 ? 9.783 -13.417 16.990 1.00 42.59 87 VAL A O 1
ATOM 687 N N . PRO A 1 88 ? 8.454 -13.431 18.808 1.00 45.31 88 PRO A N 1
ATOM 688 C CA . PRO A 1 88 ? 9.523 -13.074 19.728 1.00 45.31 88 PRO A CA 1
ATOM 689 C C . PRO A 1 88 ? 10.411 -14.305 19.910 1.00 45.31 88 PRO A C 1
ATOM 691 O O . PRO A 1 88 ? 10.248 -15.084 20.845 1.00 45.31 88 PRO A O 1
ATOM 694 N N . MET A 1 89 ? 11.331 -14.518 18.972 1.00 44.38 89 MET A N 1
ATOM 695 C CA . MET A 1 89 ? 12.372 -15.514 19.125 1.00 44.38 89 MET A CA 1
ATOM 696 C C . MET A 1 89 ? 13.332 -14.962 20.171 1.00 44.38 89 MET A C 1
ATOM 698 O O . MET A 1 89 ? 13.952 -13.909 19.993 1.00 44.38 89 MET A O 1
ATOM 702 N N . ALA A 1 90 ? 13.354 -15.639 21.315 1.00 47.03 90 ALA A N 1
ATOM 703 C CA . ALA A 1 90 ? 14.288 -15.383 22.387 1.00 47.03 90 ALA A CA 1
ATOM 704 C C . ALA A 1 90 ? 15.708 -15.250 21.818 1.00 47.03 90 ALA A C 1
ATOM 706 O O . ALA A 1 90 ? 16.111 -15.981 20.915 1.00 47.03 90 ALA A O 1
ATOM 707 N N . ARG A 1 91 ? 16.437 -14.272 22.358 1.00 53.09 91 ARG A N 1
ATOM 708 C CA . ARG A 1 91 ? 17.844 -13.968 22.083 1.00 53.09 91 ARG A CA 1
ATOM 709 C C . ARG A 1 91 ? 18.661 -15.220 21.752 1.00 53.09 91 ARG A C 1
ATOM 711 O O . ARG A 1 91 ? 18.849 -16.084 22.600 1.00 53.09 91 ARG A O 1
ATOM 718 N N . SER A 1 92 ? 19.226 -15.262 20.556 1.00 44.19 92 SER A N 1
ATOM 719 C CA . SER A 1 92 ? 20.391 -16.084 20.230 1.00 44.19 92 SER A CA 1
ATOM 720 C C . SER A 1 92 ? 21.209 -15.296 19.214 1.00 44.19 92 SER A C 1
ATOM 722 O O . SER A 1 92 ? 20.687 -14.866 18.188 1.00 44.19 92 SER A O 1
ATOM 724 N N . GLY A 1 93 ? 22.437 -14.960 19.603 1.00 47.31 93 GLY A N 1
ATOM 725 C CA . GLY A 1 93 ? 23.323 -14.063 18.875 1.00 47.31 93 GLY A CA 1
ATOM 726 C C . GLY A 1 93 ? 23.889 -14.649 17.582 1.00 47.31 93 GLY A C 1
ATOM 727 O O . GLY A 1 93 ? 23.852 -15.852 17.372 1.00 47.31 93 GLY A O 1
ATOM 728 N N . GLN A 1 94 ? 24.454 -13.729 16.791 1.00 50.75 94 GLN A N 1
ATOM 729 C CA . GLN A 1 94 ? 25.460 -13.914 15.735 1.00 50.75 94 GLN A CA 1
ATOM 730 C C . GLN A 1 94 ? 25.152 -14.913 14.607 1.00 50.75 94 GLN A C 1
ATOM 732 O O . GLN A 1 94 ? 25.109 -16.114 14.807 1.00 50.75 94 GLN A O 1
ATOM 737 N N . ALA A 1 95 ? 25.167 -14.427 13.366 1.00 41.25 95 ALA A N 1
ATOM 738 C CA . ALA A 1 95 ? 26.373 -14.517 12.540 1.00 41.25 95 ALA A CA 1
ATOM 739 C C . ALA A 1 95 ? 26.148 -13.840 11.182 1.00 41.25 95 ALA A C 1
ATOM 741 O O . ALA A 1 95 ? 25.069 -13.888 10.596 1.00 41.25 95 ALA A O 1
ATOM 742 N N . ARG A 1 96 ? 27.206 -13.173 10.725 1.00 48.06 96 ARG A N 1
ATOM 743 C CA . ARG A 1 96 ? 27.379 -12.645 9.375 1.00 48.06 96 ARG A CA 1
ATOM 744 C C . ARG A 1 96 ? 27.392 -13.811 8.382 1.00 48.06 96 ARG A C 1
ATOM 746 O O . ARG A 1 96 ? 27.857 -14.892 8.726 1.00 48.06 96 ARG A O 1
ATOM 753 N N . CYS A 1 97 ? 26.918 -13.574 7.165 1.00 33.56 97 CYS A N 1
ATOM 754 C CA . CYS A 1 97 ? 27.231 -14.419 6.020 1.00 33.56 97 CYS A CA 1
ATOM 755 C C . CYS A 1 97 ? 28.037 -13.590 5.020 1.00 33.56 97 CYS A C 1
ATOM 757 O O . CYS A 1 97 ? 27.484 -12.871 4.191 1.00 33.56 97 CYS A O 1
ATOM 759 N N . ASP A 1 98 ? 29.354 -13.701 5.160 1.00 40.62 98 ASP A N 1
ATOM 760 C CA . ASP A 1 98 ? 30.279 -13.730 4.037 1.00 40.62 98 ASP A CA 1
ATOM 761 C C . ASP A 1 98 ? 29.897 -14.921 3.134 1.00 40.62 98 ASP A C 1
ATOM 763 O O . ASP A 1 98 ? 29.514 -15.987 3.631 1.00 40.62 98 ASP A O 1
ATOM 767 N N . ARG A 1 99 ? 29.934 -14.741 1.811 1.00 47.06 99 ARG A N 1
ATOM 768 C CA . ARG A 1 99 ? 29.845 -15.843 0.847 1.00 47.06 99 ARG A CA 1
ATOM 769 C C . ARG A 1 99 ? 31.015 -15.726 -0.117 1.00 47.06 99 ARG A C 1
ATOM 771 O O . ARG A 1 99 ? 31.005 -14.872 -1.000 1.00 47.06 99 ARG A O 1
ATOM 778 N N . ASP A 1 100 ? 31.987 -16.600 0.098 1.00 45.62 100 ASP A N 1
ATOM 779 C CA . ASP A 1 100 ? 33.048 -16.949 -0.835 1.00 45.62 100 ASP A CA 1
ATOM 780 C C . ASP A 1 100 ? 32.461 -17.616 -2.088 1.00 45.62 100 ASP A C 1
ATOM 782 O O . ASP A 1 100 ? 31.608 -18.498 -1.974 1.00 45.62 100 ASP A O 1
ATOM 786 N N . GLU A 1 101 ? 32.955 -17.250 -3.273 1.00 44.59 101 GLU A N 1
ATOM 787 C CA . GLU A 1 101 ? 32.829 -18.082 -4.477 1.00 44.59 101 GLU A CA 1
ATOM 788 C C . GLU A 1 101 ? 34.056 -17.892 -5.389 1.00 44.59 101 GLU A C 1
ATOM 790 O O . GLU A 1 101 ? 33.980 -17.465 -6.538 1.00 44.59 101 GLU A O 1
ATOM 795 N N . GLU A 1 102 ? 35.224 -18.203 -4.825 1.00 42.00 102 GLU A N 1
ATOM 796 C CA . GLU A 1 102 ? 36.485 -18.438 -5.529 1.00 42.00 102 GLU A CA 1
ATOM 797 C C . GLU A 1 102 ? 36.604 -19.949 -5.781 1.00 42.00 102 GLU A C 1
ATOM 799 O O . GLU A 1 102 ? 36.773 -20.709 -4.830 1.00 42.00 102 GLU A O 1
ATOM 804 N N . ALA A 1 103 ? 36.473 -20.382 -7.040 1.00 40.28 103 ALA A N 1
ATOM 805 C CA . ALA A 1 103 ? 37.183 -21.522 -7.646 1.00 40.28 103 ALA A CA 1
ATOM 806 C C . ALA A 1 103 ? 36.420 -22.071 -8.858 1.00 40.28 103 ALA A C 1
ATOM 808 O O . ALA A 1 103 ? 35.575 -22.943 -8.680 1.00 40.28 103 ALA A O 1
ATOM 809 N N . ARG A 1 104 ? 36.811 -21.670 -10.081 1.00 44.62 104 ARG A N 1
ATOM 810 C CA . ARG A 1 104 ? 37.057 -22.592 -11.217 1.00 44.62 104 ARG A CA 1
ATOM 811 C C . ARG A 1 104 ? 38.110 -21.992 -12.153 1.00 44.62 104 ARG A C 1
ATOM 813 O O . ARG A 1 104 ? 37.835 -21.078 -12.920 1.00 44.62 104 ARG A O 1
ATOM 820 N N . LYS A 1 105 ? 39.327 -22.528 -12.059 1.00 42.06 105 LYS A N 1
ATOM 821 C CA . LYS A 1 105 ? 40.492 -22.224 -12.897 1.00 42.06 105 LYS A CA 1
ATOM 822 C C . LYS A 1 105 ? 40.645 -23.307 -13.977 1.00 42.06 105 LYS A C 1
ATOM 824 O O . LYS A 1 105 ? 40.567 -24.482 -13.630 1.00 42.06 105 LYS A O 1
ATOM 829 N N . ALA A 1 106 ? 41.000 -22.865 -15.193 1.00 39.81 106 ALA A N 1
ATOM 830 C CA . ALA A 1 106 ? 41.559 -23.613 -16.338 1.00 39.81 106 ALA A CA 1
ATOM 831 C C . ALA A 1 106 ? 40.571 -24.567 -17.054 1.00 39.81 106 ALA A C 1
ATOM 833 O O . ALA A 1 106 ? 39.764 -25.212 -16.404 1.00 39.81 106 ALA A O 1
ATOM 834 N N . ILE A 1 107 ? 40.540 -24.734 -18.380 1.00 44.75 107 ILE A N 1
ATOM 835 C CA . ILE A 1 107 ? 41.544 -24.662 -19.458 1.00 44.75 107 ILE A CA 1
ATOM 836 C C . ILE A 1 107 ? 40.736 -24.673 -20.776 1.00 44.75 107 ILE A C 1
ATOM 838 O O . ILE A 1 107 ? 39.753 -25.408 -20.828 1.00 44.75 107 ILE A O 1
ATOM 842 N N . ASP A 1 108 ? 41.112 -23.876 -21.780 1.00 36.91 108 ASP A N 1
ATOM 843 C CA . ASP A 1 108 ? 41.427 -24.287 -23.171 1.00 36.91 108 ASP A CA 1
ATOM 844 C C . ASP A 1 108 ? 41.288 -23.080 -24.124 1.00 36.91 108 ASP A C 1
ATOM 846 O O . ASP A 1 108 ? 40.224 -22.469 -24.232 1.00 36.91 108 ASP A O 1
ATOM 850 N N . GLY A 1 109 ? 42.391 -22.697 -24.773 1.00 35.97 109 GLY A N 1
ATOM 851 C CA . GLY A 1 109 ? 42.363 -21.817 -25.948 1.00 35.97 109 GLY A CA 1
ATOM 852 C C . GLY A 1 109 ? 41.958 -22.622 -27.188 1.00 35.97 109 GLY A C 1
ATOM 853 O O . GLY A 1 109 ? 42.076 -23.844 -27.175 1.00 35.97 109 GLY A O 1
ATOM 854 N N . PRO A 1 110 ? 41.534 -21.964 -28.281 1.00 49.53 110 PRO A N 1
ATOM 855 C CA . PRO A 1 110 ? 42.567 -21.591 -29.243 1.00 49.53 110 PRO A CA 1
ATOM 856 C C . PRO A 1 110 ? 42.359 -20.247 -29.965 1.00 49.53 110 PRO A C 1
ATOM 858 O O . PRO A 1 110 ? 41.259 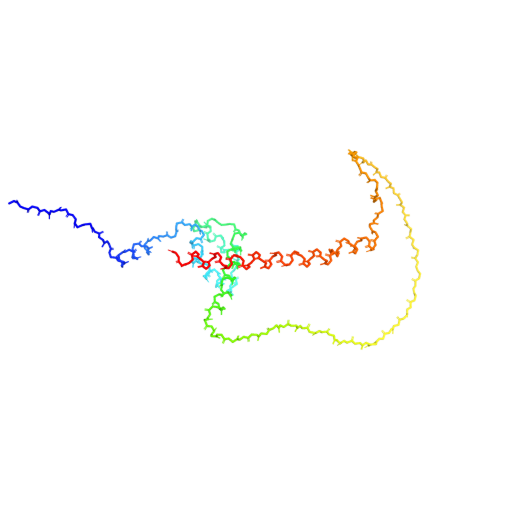-19.795 -30.268 1.00 49.53 110 PRO A O 1
ATOM 861 N N . GLU A 1 111 ? 43.514 -19.658 -30.242 1.00 37.38 111 GLU A N 1
ATOM 862 C CA . GLU A 1 111 ? 43.924 -18.864 -31.400 1.00 37.38 111 GLU A CA 1
ATOM 863 C C . GLU A 1 111 ? 43.098 -19.055 -32.696 1.00 37.38 111 GLU A C 1
ATOM 865 O O . GLU A 1 111 ? 42.929 -20.173 -33.173 1.00 37.38 111 GLU A O 1
ATOM 870 N N . SER A 1 112 ? 42.652 -17.957 -33.320 1.00 39.16 112 SER A N 1
ATOM 871 C CA . SER A 1 112 ? 42.919 -17.680 -34.745 1.00 39.16 112 SER A CA 1
ATOM 872 C C . SER A 1 112 ? 42.471 -16.269 -35.149 1.00 39.16 112 SER A C 1
ATOM 874 O O . SER A 1 112 ? 41.453 -15.742 -34.703 1.00 39.16 112 SER A O 1
ATOM 876 N N . SER A 1 113 ? 43.320 -15.669 -35.972 1.00 45.47 113 SER A N 1
ATOM 877 C CA . SER A 1 113 ? 43.238 -14.386 -36.660 1.00 45.47 113 SER A CA 1
ATOM 878 C C . SER A 1 113 ? 42.034 -14.267 -37.600 1.00 45.47 113 SER A C 1
ATOM 880 O O . SER A 1 113 ? 41.680 -15.262 -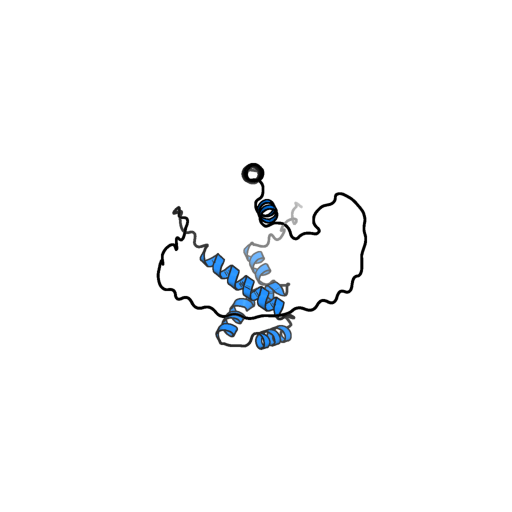38.221 1.00 45.47 113 SER A O 1
ATOM 882 N N . ASP A 1 114 ? 41.515 -13.049 -37.815 1.00 41.69 114 ASP A N 1
ATOM 883 C CA . ASP A 1 114 ? 41.290 -12.545 -39.183 1.00 41.69 114 ASP A CA 1
ATOM 884 C C . ASP A 1 114 ? 41.106 -11.013 -39.240 1.00 41.69 114 ASP A C 1
ATOM 886 O O . ASP A 1 114 ? 40.468 -10.388 -38.391 1.00 41.69 114 ASP A O 1
ATOM 890 N N . GLU A 1 115 ? 41.724 -10.421 -40.258 1.00 41.25 115 GLU A N 1
ATOM 891 C CA . GLU A 1 115 ? 41.731 -9.013 -40.661 1.00 41.25 115 GLU A CA 1
ATOM 892 C C . GLU A 1 115 ? 40.392 -8.535 -41.254 1.00 41.25 115 GLU A C 1
ATOM 894 O O . GLU A 1 115 ? 39.812 -9.225 -42.079 1.00 41.25 115 GLU A O 1
ATOM 899 N N . SER A 1 116 ? 39.993 -7.272 -41.025 1.00 42.28 116 SER A N 1
ATOM 900 C CA . SER A 1 116 ? 39.813 -6.278 -42.117 1.00 42.28 116 SER A CA 1
ATOM 901 C C . SER A 1 116 ? 38.981 -5.040 -41.748 1.00 42.28 116 SER A C 1
ATOM 903 O O . SER A 1 116 ? 37.784 -5.113 -41.496 1.00 42.28 116 SER A O 1
ATOM 905 N N . ARG A 1 117 ? 39.648 -3.877 -41.852 1.00 38.16 117 ARG A N 1
ATOM 906 C CA . ARG A 1 117 ? 39.293 -2.685 -42.670 1.00 38.16 117 ARG A CA 1
ATOM 907 C C . ARG A 1 117 ? 37.800 -2.304 -42.753 1.00 38.16 117 ARG A C 1
ATOM 909 O O . ARG A 1 117 ? 37.034 -2.934 -43.466 1.00 38.16 117 ARG A O 1
ATOM 916 N N . GLY A 1 118 ? 37.379 -1.190 -42.146 1.00 33.44 118 GLY A N 1
ATOM 917 C CA . GLY A 1 118 ? 37.441 0.167 -42.737 1.00 33.44 118 GLY A CA 1
ATOM 918 C C . GLY A 1 118 ? 36.072 0.879 -42.594 1.00 33.44 118 GLY A C 1
ATOM 919 O O . GLY A 1 118 ? 35.161 0.294 -42.019 1.00 33.44 118 GLY A O 1
ATOM 920 N N . PRO A 1 119 ? 35.850 2.070 -43.182 1.00 48.22 119 PRO A N 1
ATOM 921 C CA . PRO A 1 119 ? 36.343 3.386 -42.769 1.00 48.22 119 PRO A CA 1
ATOM 922 C C . PRO A 1 119 ? 35.219 4.341 -42.286 1.00 48.22 119 PRO A C 1
ATOM 924 O O . PRO A 1 119 ? 34.045 4.176 -42.606 1.00 48.22 119 PRO A O 1
ATOM 927 N N . VAL A 1 120 ? 35.609 5.393 -41.555 1.00 49.41 120 VAL A N 1
ATOM 928 C CA . VAL A 1 120 ? 34.785 6.581 -41.235 1.00 49.41 120 VAL A CA 1
ATOM 929 C C . VAL A 1 120 ? 34.330 7.336 -42.498 1.00 49.41 120 VAL A C 1
ATOM 931 O O . VAL A 1 120 ? 34.996 7.257 -43.533 1.00 49.41 120 VAL A O 1
ATOM 934 N N . PRO A 1 121 ? 33.280 8.172 -42.393 1.00 48.72 121 PRO A N 1
ATOM 935 C CA . PRO A 1 121 ? 33.563 9.591 -42.616 1.00 48.72 121 PRO A CA 1
ATOM 936 C C . PRO A 1 121 ? 32.854 10.561 -41.655 1.00 48.72 121 PRO A C 1
ATOM 938 O O . PRO A 1 121 ? 31.708 10.384 -41.247 1.00 48.72 121 PRO A O 1
ATOM 941 N N . SER A 1 122 ? 33.589 11.633 -41.359 1.00 45.94 122 SER A N 1
ATOM 942 C CA . SER A 1 122 ? 33.170 12.881 -40.721 1.00 45.94 122 SER A CA 1
ATOM 943 C C . SER A 1 122 ? 31.936 13.528 -41.355 1.00 45.94 122 SER A C 1
ATOM 945 O O . SER A 1 122 ? 31.858 13.627 -42.575 1.00 45.94 122 SER A O 1
ATOM 947 N N . SER A 1 123 ? 31.097 14.166 -40.533 1.00 42.59 123 SER A N 1
ATOM 948 C CA . SER A 1 123 ? 30.657 15.541 -40.813 1.00 42.59 123 SER A CA 1
ATOM 949 C C . SER A 1 123 ? 30.163 16.233 -39.542 1.00 42.59 123 SER A C 1
ATOM 951 O O . SER A 1 123 ? 29.315 15.723 -38.817 1.00 42.59 123 SER A O 1
ATOM 953 N N . ALA A 1 124 ? 30.730 17.407 -39.290 1.00 44.19 124 ALA A N 1
ATOM 954 C CA . ALA A 1 124 ? 30.444 18.308 -38.186 1.00 44.19 124 ALA A CA 1
ATOM 955 C C . ALA A 1 124 ? 29.172 19.134 -38.427 1.00 44.19 124 ALA A C 1
ATOM 957 O O . ALA A 1 124 ? 28.938 19.530 -39.564 1.00 44.19 124 ALA A O 1
ATOM 958 N N . VAL A 1 125 ? 28.452 19.508 -37.358 1.00 43.81 125 VAL A N 1
ATOM 959 C CA . VAL A 1 125 ? 27.791 20.824 -37.245 1.00 43.81 125 VAL A CA 1
ATOM 960 C C . VAL A 1 125 ? 27.798 21.270 -35.776 1.00 43.81 125 VAL A C 1
ATOM 962 O O . VAL A 1 125 ? 27.377 20.541 -34.882 1.00 43.81 125 VAL A O 1
ATOM 965 N N . ALA A 1 126 ? 28.321 22.474 -35.556 1.00 43.72 126 ALA A N 1
ATOM 966 C CA . ALA A 1 126 ? 28.447 23.187 -34.290 1.00 43.72 126 ALA A CA 1
ATOM 967 C C . ALA A 1 126 ? 27.191 24.012 -33.947 1.00 43.72 126 ALA A C 1
ATOM 969 O O . ALA A 1 126 ? 26.490 24.416 -34.864 1.00 43.72 126 ALA A O 1
ATOM 970 N N . MET A 1 127 ? 26.982 24.321 -32.659 1.00 47.16 127 MET A N 1
ATOM 971 C CA . MET A 1 127 ? 26.496 25.601 -32.078 1.00 47.16 127 MET A CA 1
ATOM 972 C C . MET A 1 127 ? 26.447 25.402 -30.544 1.00 47.16 127 MET A C 1
ATOM 974 O O . MET A 1 127 ? 25.659 24.607 -30.051 1.00 47.16 127 MET A O 1
ATOM 978 N N . SER A 1 128 ? 27.443 25.847 -29.774 1.00 42.38 128 SER A N 1
ATOM 979 C CA . SER A 1 128 ? 27.643 27.200 -29.221 1.00 42.38 128 SER A CA 1
ATOM 980 C C . SER A 1 128 ? 26.555 27.647 -28.233 1.00 42.38 128 SER A C 1
ATOM 982 O O . SER A 1 128 ? 25.461 28.046 -28.620 1.00 42.38 128 SER A O 1
ATOM 984 N N . GLY A 1 129 ? 26.911 27.613 -26.947 1.00 37.34 129 GLY A N 1
ATOM 985 C CA . GLY A 1 129 ? 26.194 28.219 -25.829 1.00 37.34 129 GLY A CA 1
ATOM 986 C C . GLY A 1 129 ? 27.212 28.629 -24.768 1.00 37.34 129 GLY A C 1
ATOM 987 O O . GLY A 1 129 ? 27.586 27.835 -23.911 1.00 37.34 129 GLY A O 1
ATOM 988 N N . SER A 1 130 ? 27.727 29.848 -24.903 1.00 47.38 130 SER A N 1
ATOM 989 C CA . SER A 1 130 ? 28.744 30.452 -24.045 1.00 47.38 130 SER A CA 1
ATOM 990 C C . SER A 1 130 ? 28.208 30.764 -22.647 1.00 47.38 130 SER A C 1
ATOM 992 O O . SER A 1 130 ? 27.175 31.418 -22.523 1.00 47.38 130 SER A O 1
ATOM 994 N N . ASN A 1 131 ? 28.979 30.434 -21.607 1.00 41.00 131 ASN A N 1
ATOM 995 C CA . ASN A 1 131 ? 29.142 31.344 -20.476 1.00 41.00 131 ASN A CA 1
ATOM 996 C C . ASN A 1 131 ? 30.536 31.199 -19.841 1.00 41.00 131 ASN A C 1
ATOM 998 O O . ASN A 1 131 ? 30.940 30.133 -19.386 1.00 41.00 131 ASN A O 1
ATOM 1002 N N . ALA A 1 132 ? 31.255 32.320 -19.875 1.00 41.47 132 ALA A N 1
ATOM 1003 C CA . ALA A 1 132 ? 32.455 32.676 -19.119 1.00 41.47 132 ALA A CA 1
ATOM 1004 C C . ALA A 1 132 ? 32.258 32.410 -17.608 1.00 41.47 132 ALA A C 1
ATOM 1006 O O . ALA A 1 132 ? 31.137 32.504 -17.125 1.00 41.47 132 ALA A O 1
ATOM 1007 N N . THR A 1 133 ? 33.233 32.116 -16.747 1.00 44.59 133 THR A N 1
ATOM 1008 C CA . THR A 1 133 ? 34.703 32.194 -16.758 1.00 44.59 133 THR A CA 1
ATOM 1009 C C . THR A 1 133 ? 35.152 31.602 -15.416 1.00 44.59 133 THR A C 1
ATOM 1011 O O . THR A 1 133 ? 34.666 32.085 -14.397 1.00 44.59 133 THR A O 1
ATOM 1014 N N . ALA A 1 134 ? 36.066 30.625 -15.403 1.00 38.34 134 ALA A N 1
ATOM 1015 C CA . ALA A 1 134 ? 37.150 30.454 -14.416 1.00 38.34 134 ALA A CA 1
ATOM 1016 C C . ALA A 1 134 ? 37.811 29.073 -14.596 1.00 38.34 134 ALA A C 1
ATOM 1018 O O . ALA A 1 134 ? 37.141 28.055 -14.496 1.00 38.34 134 ALA A O 1
ATOM 1019 N N . ALA A 1 135 ? 39.130 29.081 -14.800 1.00 39.34 135 ALA A N 1
ATOM 1020 C CA . ALA A 1 135 ? 40.052 27.941 -14.791 1.00 39.34 135 ALA A CA 1
ATOM 1021 C C . ALA A 1 135 ? 39.866 26.879 -15.898 1.00 39.34 135 ALA A C 1
ATOM 1023 O O . ALA A 1 135 ? 38.998 26.016 -15.865 1.00 39.34 135 ALA A O 1
ATOM 1024 N N . ALA A 1 136 ? 40.763 26.940 -16.880 1.00 48.81 136 ALA A N 1
ATOM 1025 C CA . ALA A 1 136 ? 40.989 25.895 -17.864 1.00 48.81 136 ALA A CA 1
ATOM 1026 C C . ALA A 1 136 ? 41.355 24.562 -17.194 1.00 48.81 136 ALA A C 1
ATOM 1028 O O . ALA A 1 136 ? 42.232 24.555 -16.338 1.00 48.81 136 ALA A O 1
ATOM 1029 N N . VAL A 1 137 ? 40.698 23.477 -17.613 1.00 56.31 137 VAL A N 1
ATOM 1030 C CA . VAL A 1 137 ? 41.195 22.142 -18.028 1.00 56.31 137 VAL A CA 1
ATOM 1031 C C . VAL A 1 137 ? 39.925 21.288 -18.272 1.00 56.31 137 VAL A C 1
ATOM 1033 O O . VAL A 1 137 ? 38.865 21.628 -17.767 1.00 56.31 137 VAL A O 1
ATOM 1036 N N . HIS A 1 138 ? 39.992 20.216 -19.067 1.00 53.66 138 HIS A N 1
ATOM 1037 C CA . HIS A 1 138 ? 38.903 19.272 -19.413 1.00 53.66 138 HIS A CA 1
ATOM 1038 C C . HIS A 1 138 ? 38.112 19.570 -20.703 1.00 53.66 138 HIS A C 1
ATOM 1040 O O . HIS A 1 138 ? 36.886 19.624 -20.724 1.00 53.66 138 HIS A O 1
ATOM 1046 N N . THR A 1 139 ? 38.823 19.663 -21.829 1.00 59.03 139 THR A N 1
ATOM 1047 C CA . THR A 1 139 ? 38.281 19.282 -23.152 1.00 59.03 139 THR A CA 1
ATOM 1048 C C . THR A 1 139 ? 38.649 17.846 -23.551 1.00 59.03 139 THR A C 1
ATOM 1050 O O . THR A 1 139 ? 38.269 17.387 -24.626 1.00 59.03 139 THR A O 1
ATOM 1053 N N . SER A 1 140 ? 39.353 17.119 -22.681 1.00 62.62 140 SER A N 1
ATOM 1054 C CA . SER A 1 140 ? 39.680 15.701 -22.839 1.00 62.62 140 SER A CA 1
ATOM 1055 C C . SER A 1 140 ? 38.790 14.864 -21.919 1.00 62.62 140 SER A C 1
ATOM 1057 O O . SER A 1 140 ? 38.511 15.316 -20.803 1.00 62.62 140 SER A O 1
ATOM 1059 N N . PRO A 1 141 ? 38.349 13.661 -22.336 1.00 78.75 141 PRO A N 1
ATOM 1060 C CA . PRO A 1 141 ? 37.736 12.721 -21.404 1.00 78.75 141 PRO A CA 1
ATOM 1061 C C . PRO A 1 141 ? 38.683 12.505 -20.212 1.00 78.75 141 PRO A C 1
ATOM 1063 O O . PRO A 1 141 ? 39.901 12.457 -20.427 1.00 78.75 141 PRO A O 1
ATOM 1066 N N . PRO A 1 142 ? 38.152 12.419 -18.976 1.00 79.19 142 PRO A N 1
ATOM 1067 C CA . PRO A 1 142 ? 38.975 12.230 -17.791 1.00 79.19 142 PRO A CA 1
ATOM 1068 C C . PRO A 1 142 ? 39.837 10.992 -17.983 1.00 79.19 142 PRO A C 1
ATOM 1070 O O . PRO A 1 142 ? 39.369 9.954 -18.467 1.00 79.19 142 PRO A O 1
ATOM 1073 N N . THR A 1 143 ? 41.110 11.116 -17.632 1.00 84.44 143 THR A N 1
ATOM 1074 C CA . THR A 1 143 ? 42.006 9.965 -17.689 1.00 84.44 143 THR A CA 1
ATOM 1075 C C . THR A 1 143 ? 41.511 8.887 -16.713 1.00 84.44 143 THR A C 1
ATOM 1077 O O . THR A 1 143 ? 40.851 9.209 -15.719 1.00 84.44 143 THR A O 1
ATOM 1080 N N . PRO A 1 144 ? 41.808 7.596 -16.947 1.00 84.50 144 PRO A N 1
ATOM 1081 C CA . PRO A 1 144 ? 41.423 6.529 -16.021 1.00 84.50 144 PRO A CA 1
ATOM 1082 C C . PRO A 1 144 ? 41.884 6.784 -14.575 1.00 84.50 144 PRO A C 1
ATOM 1084 O O . PRO A 1 144 ? 41.190 6.424 -13.625 1.00 84.50 144 PRO A O 1
ATOM 1087 N N . GLU A 1 145 ? 43.021 7.457 -14.400 1.00 83.25 145 GLU A N 1
ATOM 1088 C CA . GLU A 1 145 ? 43.553 7.846 -13.092 1.00 83.25 145 GLU A CA 1
ATOM 1089 C C . GLU A 1 145 ? 42.750 8.978 -12.443 1.00 83.25 145 GLU A C 1
ATOM 1091 O O . GLU A 1 145 ? 42.396 8.885 -11.268 1.00 83.25 145 GLU A O 1
ATOM 1096 N N . GLU A 1 146 ? 42.389 10.017 -13.201 1.00 80.88 146 GLU A N 1
ATOM 1097 C CA . GLU A 1 146 ? 41.508 11.090 -12.718 1.00 80.88 146 GLU A CA 1
ATOM 1098 C C . GLU A 1 146 ? 40.121 10.556 -12.344 1.00 80.88 146 GLU A C 1
ATOM 1100 O O . GLU A 1 146 ? 39.557 10.954 -11.324 1.00 80.88 146 GLU A O 1
ATOM 1105 N N . LEU A 1 147 ? 39.594 9.608 -13.125 1.00 81.12 147 LEU A N 1
ATOM 1106 C CA . LEU A 1 147 ? 38.327 8.946 -12.831 1.00 81.12 147 LEU A CA 1
ATOM 1107 C C . LEU A 1 147 ? 38.417 8.109 -11.548 1.00 81.12 147 LEU A C 1
ATOM 1109 O O . LEU A 1 147 ? 37.518 8.165 -10.711 1.00 81.12 147 LEU A O 1
ATOM 1113 N N . THR A 1 148 ? 39.522 7.384 -11.356 1.00 80.62 148 THR A N 1
ATOM 1114 C CA . THR A 1 148 ? 39.774 6.609 -10.131 1.00 80.62 148 THR A CA 1
ATOM 1115 C C . THR A 1 148 ? 39.856 7.525 -8.912 1.00 80.62 148 THR A C 1
ATOM 1117 O O . THR A 1 148 ? 39.237 7.244 -7.887 1.00 80.62 148 THR A O 1
ATOM 1120 N N . ARG A 1 149 ? 40.541 8.665 -9.045 1.00 80.50 149 ARG A N 1
ATOM 1121 C CA . ARG A 1 149 ? 40.664 9.681 -7.991 1.00 80.50 149 ARG A CA 1
ATOM 1122 C C . ARG A 1 149 ? 39.330 10.343 -7.639 1.00 80.50 149 ARG A C 1
ATOM 1124 O O . ARG A 1 149 ? 39.148 10.772 -6.507 1.00 80.50 149 ARG A O 1
ATOM 1131 N N . LEU A 1 150 ? 38.401 10.422 -8.591 1.00 79.19 150 LEU A N 1
ATOM 1132 C CA . LEU A 1 150 ? 37.046 10.927 -8.363 1.00 79.19 150 LEU A CA 1
ATOM 1133 C C . LEU A 1 150 ? 36.128 9.875 -7.721 1.00 79.19 150 LEU A C 1
ATOM 1135 O O . LEU A 1 150 ? 35.255 10.220 -6.927 1.00 79.19 150 LEU A O 1
ATOM 1139 N N . MET A 1 151 ? 36.312 8.598 -8.065 1.00 80.94 151 MET A N 1
ATOM 1140 C CA . MET A 1 151 ? 35.514 7.488 -7.533 1.00 80.94 151 MET A CA 1
ATOM 1141 C C . MET A 1 151 ? 35.960 7.022 -6.143 1.00 80.94 151 MET A C 1
ATOM 1143 O O . MET A 1 151 ? 35.168 6.407 -5.431 1.00 80.94 151 MET A O 1
ATOM 1147 N N . GLN A 1 152 ? 37.204 7.300 -5.754 1.00 80.56 152 GLN A N 1
ATOM 1148 C CA . GLN A 1 152 ? 37.749 6.961 -4.443 1.00 80.56 152 GLN A CA 1
ATOM 1149 C C . GLN A 1 152 ? 37.849 8.229 -3.585 1.00 80.56 152 GLN A C 1
ATOM 1151 O O . GLN A 1 152 ? 38.826 8.969 -3.712 1.00 80.56 152 GLN A O 1
ATOM 1156 N N . PRO A 1 153 ? 36.847 8.529 -2.736 1.00 75.19 153 PRO A N 1
ATOM 1157 C CA . PRO A 1 153 ? 36.981 9.606 -1.764 1.00 75.19 153 PRO A CA 1
ATOM 1158 C C . PRO A 1 153 ? 38.174 9.336 -0.837 1.00 75.19 153 PRO A C 1
ATOM 1160 O O . PRO A 1 153 ? 38.462 8.192 -0.495 1.00 75.19 153 PRO A O 1
ATOM 1163 N N . ASP A 1 154 ? 38.857 10.412 -0.452 1.00 82.06 154 ASP A N 1
ATOM 1164 C CA . ASP A 1 154 ? 40.042 10.392 0.407 1.00 82.06 154 ASP A CA 1
ATOM 1165 C C . ASP A 1 154 ? 39.781 9.592 1.704 1.00 82.06 154 ASP A C 1
ATOM 1167 O O . ASP A 1 154 ? 38.857 9.956 2.445 1.00 82.06 154 ASP A O 1
ATOM 1171 N N . PRO A 1 155 ? 40.540 8.512 1.988 1.00 79.75 155 PRO A N 1
ATOM 1172 C CA . PRO A 1 155 ? 40.268 7.617 3.113 1.00 79.75 155 PRO A CA 1
ATOM 1173 C C . PRO A 1 155 ? 40.258 8.342 4.464 1.00 79.75 155 PRO A C 1
ATOM 1175 O O . PRO A 1 155 ? 39.417 8.037 5.307 1.00 79.75 155 PRO A O 1
ATOM 1178 N N . GLU A 1 156 ? 41.095 9.365 4.654 1.00 82.81 156 GLU A N 1
ATOM 1179 C CA . GLU A 1 156 ? 41.130 10.133 5.908 1.00 82.81 156 GLU A CA 1
ATOM 1180 C C . GLU A 1 156 ? 39.826 10.910 6.143 1.00 82.81 156 GLU A C 1
ATOM 1182 O O . GLU A 1 156 ? 39.341 11.029 7.273 1.00 82.81 156 GLU A O 1
ATOM 1187 N N . ARG A 1 157 ? 39.204 11.410 5.066 1.00 84.06 157 ARG A N 1
ATOM 1188 C CA . ARG A 1 157 ? 37.893 12.067 5.159 1.00 84.06 157 ARG A CA 1
ATOM 1189 C C . ARG A 1 157 ? 36.792 11.072 5.484 1.00 84.06 157 ARG A C 1
ATOM 1191 O O . ARG A 1 157 ? 35.895 11.411 6.252 1.00 84.06 157 ARG A O 1
ATOM 1198 N N . GLN A 1 158 ? 36.869 9.862 4.930 1.00 80.06 158 GLN A N 1
ATOM 1199 C CA . GLN A 1 158 ? 35.900 8.812 5.232 1.00 80.06 158 GLN A CA 1
ATOM 1200 C C . GLN A 1 158 ? 35.961 8.427 6.711 1.00 80.06 158 GLN A C 1
ATOM 1202 O O . GLN A 1 158 ? 34.922 8.329 7.359 1.00 80.06 158 GLN A O 1
ATOM 1207 N N . GLU A 1 159 ? 37.163 8.251 7.260 1.00 86.00 159 GLU A N 1
ATOM 1208 C CA . GLU A 1 159 ? 37.358 7.917 8.674 1.00 86.00 159 GLU A CA 1
ATOM 1209 C C . GLU A 1 159 ? 36.763 8.983 9.603 1.00 86.00 159 GLU A C 1
ATOM 1211 O O . GLU A 1 159 ? 35.990 8.656 10.509 1.00 86.00 159 GLU A O 1
ATOM 1216 N N . ALA A 1 160 ? 37.041 10.261 9.334 1.00 88.62 160 ALA A N 1
ATOM 1217 C CA . ALA A 1 160 ? 36.488 11.367 10.112 1.00 88.62 160 ALA A CA 1
ATOM 1218 C C . ALA A 1 160 ? 34.949 11.428 10.047 1.00 88.62 160 ALA A C 1
ATOM 1220 O O . ALA A 1 160 ? 34.290 11.644 11.068 1.00 88.62 160 ALA A O 1
ATOM 1221 N N . GLU A 1 161 ? 34.367 11.198 8.866 1.00 88.12 161 GLU A N 1
ATOM 1222 C CA . GLU A 1 161 ? 32.914 11.180 8.666 1.00 88.12 161 GLU A CA 1
ATOM 1223 C C . GLU A 1 161 ? 32.252 10.007 9.409 1.00 88.12 161 GLU A C 1
ATOM 1225 O O . GLU A 1 161 ? 31.218 10.174 10.066 1.00 88.12 161 GLU A O 1
ATOM 1230 N N . TYR A 1 162 ? 32.870 8.821 9.387 1.00 90.06 162 TYR A N 1
ATOM 1231 C CA . TYR A 1 162 ? 32.394 7.670 10.156 1.00 90.06 162 TYR A CA 1
ATOM 1232 C C . TYR A 1 162 ? 32.420 7.928 11.666 1.00 90.06 162 TYR A C 1
ATOM 1234 O O . TYR A 1 162 ? 31.467 7.567 12.368 1.00 90.06 162 TYR A O 1
ATOM 1242 N N . ASP A 1 163 ? 33.466 8.577 12.174 1.00 94.75 163 ASP A N 1
ATOM 1243 C CA . ASP A 1 163 ? 33.574 8.945 13.586 1.00 94.75 163 ASP A CA 1
ATOM 1244 C C . ASP A 1 163 ? 32.499 9.955 14.008 1.00 94.75 163 ASP A C 1
ATOM 1246 O O . ASP A 1 163 ? 31.901 9.828 15.087 1.00 94.75 163 ASP A O 1
ATOM 1250 N N . GLU A 1 164 ? 32.203 10.935 13.156 1.00 91.69 164 GLU A N 1
ATOM 1251 C CA . GLU A 1 164 ? 31.133 11.908 13.375 1.00 91.69 164 GLU A CA 1
ATOM 1252 C C . GLU A 1 164 ? 29.755 11.232 13.411 1.00 91.69 164 GLU A C 1
ATOM 1254 O O . GLU A 1 164 ? 28.994 11.410 14.372 1.00 91.69 164 GLU A O 1
ATOM 1259 N N . LEU A 1 165 ? 29.465 10.371 12.431 1.00 91.81 165 LEU A N 1
ATOM 1260 C CA . LEU A 1 165 ? 28.227 9.588 12.383 1.00 91.81 165 LEU A CA 1
ATOM 1261 C C . LEU A 1 165 ? 28.074 8.695 13.620 1.00 91.81 165 LEU A C 1
ATOM 1263 O O . LEU A 1 165 ? 26.984 8.586 14.197 1.00 91.81 165 LEU A O 1
ATOM 1267 N N . GLN A 1 166 ? 29.168 8.087 14.083 1.00 93.06 166 GLN A N 1
ATOM 1268 C CA . GLN A 1 166 ? 29.159 7.265 15.287 1.00 93.06 166 GLN A CA 1
ATOM 1269 C C . GLN A 1 166 ? 28.865 8.099 16.545 1.00 93.06 166 GLN A C 1
ATOM 1271 O O . GLN A 1 166 ? 28.123 7.648 17.429 1.00 93.06 166 GLN A O 1
ATOM 1276 N N . ARG A 1 167 ? 29.421 9.313 16.647 1.00 92.69 167 ARG A N 1
ATOM 1277 C CA . ARG A 1 167 ? 29.153 10.243 17.757 1.00 92.69 167 ARG A CA 1
ATOM 1278 C C . ARG A 1 167 ? 27.696 10.690 17.772 1.00 92.69 167 ARG A C 1
ATOM 1280 O O . ARG A 1 167 ? 27.055 10.578 18.821 1.00 92.69 167 ARG A O 1
ATOM 1287 N N . LEU A 1 168 ? 27.159 11.097 16.624 1.00 94.25 168 LEU A N 1
ATOM 1288 C CA . LEU A 1 168 ? 25.773 11.545 16.501 1.00 94.25 168 LEU A CA 1
ATOM 1289 C C . LEU A 1 168 ? 24.788 10.427 16.874 1.00 94.25 168 LEU A C 1
ATOM 1291 O O . LEU A 1 168 ? 23.871 10.632 17.673 1.00 94.25 168 LEU A O 1
ATOM 1295 N N . GLY A 1 169 ? 25.027 9.204 16.389 1.00 94.62 169 GLY A N 1
ATOM 1296 C CA . GLY A 1 169 ? 24.220 8.039 16.755 1.00 94.62 169 GLY A CA 1
ATOM 1297 C C . GLY A 1 169 ? 24.238 7.755 18.264 1.00 94.62 169 GLY A C 1
ATOM 1298 O O . GLY A 1 169 ? 23.189 7.533 18.877 1.00 94.62 169 GLY A O 1
ATOM 1299 N N . LYS A 1 170 ? 25.416 7.825 18.901 1.00 91.12 170 LYS A N 1
ATOM 1300 C CA . LYS A 1 170 ? 25.559 7.672 20.362 1.00 91.12 170 LYS A CA 1
ATOM 1301 C C . LYS A 1 170 ? 24.798 8.761 21.129 1.00 91.12 170 LYS A C 1
ATOM 1303 O O . LYS A 1 170 ? 24.198 8.463 22.166 1.00 91.12 170 LYS A O 1
ATOM 1308 N N . GLU A 1 171 ? 24.795 9.999 20.642 1.00 91.06 171 GLU A N 1
ATOM 1309 C CA . GLU A 1 171 ? 24.072 11.113 21.262 1.00 91.06 171 GLU A CA 1
ATOM 1310 C C . GLU A 1 171 ? 22.550 10.937 21.179 1.00 91.06 171 GLU A C 1
ATOM 1312 O O . GLU A 1 171 ? 21.853 11.060 22.191 1.00 91.06 171 GLU A O 1
ATOM 1317 N N . MET A 1 172 ? 22.028 10.537 20.017 1.00 88.31 172 MET A N 1
ATOM 1318 C CA . MET A 1 172 ? 20.599 10.259 19.835 1.00 88.31 172 MET A CA 1
ATOM 1319 C C . MET A 1 172 ? 20.091 9.162 20.784 1.00 88.31 172 MET A C 1
ATOM 1321 O O . MET A 1 172 ? 18.998 9.271 21.352 1.00 88.31 172 MET A O 1
ATOM 1325 N N . VAL A 1 173 ? 20.892 8.118 21.022 1.00 89.12 173 VAL A N 1
ATOM 1326 C CA . VAL A 1 173 ? 20.560 7.055 21.988 1.00 89.12 173 VAL A CA 1
ATOM 1327 C C . VAL A 1 173 ? 20.504 7.597 23.420 1.00 89.12 173 VAL A C 1
ATOM 1329 O O . VAL A 1 173 ? 19.617 7.231 24.192 1.00 89.12 173 VAL A O 1
ATOM 1332 N N . ARG A 1 174 ? 21.418 8.495 23.801 1.00 86.50 174 ARG A N 1
ATOM 1333 C CA . ARG A 1 174 ? 21.393 9.124 25.134 1.00 86.50 174 ARG A CA 1
ATOM 1334 C C . ARG A 1 174 ? 20.175 10.032 25.303 1.00 86.50 174 ARG A C 1
ATOM 1336 O O . ARG A 1 174 ? 19.503 9.961 26.333 1.00 86.50 174 ARG A O 1
ATOM 1343 N N . ASN A 1 175 ? 19.860 10.840 24.293 1.00 90.81 175 ASN A N 1
ATOM 1344 C CA . ASN A 1 175 ? 18.739 11.778 24.340 1.00 90.81 175 ASN A CA 1
ATOM 1345 C C . ASN A 1 175 ? 17.381 11.059 24.353 1.00 90.81 175 ASN A C 1
ATOM 1347 O O . ASN A 1 175 ? 16.501 11.429 25.131 1.00 90.81 175 ASN A O 1
ATOM 1351 N N . SER A 1 176 ? 17.226 9.983 23.576 1.00 83.25 176 SER A N 1
ATOM 1352 C CA . SER A 1 176 ? 16.007 9.158 23.601 1.00 83.25 176 SER A CA 1
ATOM 1353 C C . SER A 1 176 ? 15.782 8.480 24.958 1.00 83.25 176 SER A C 1
ATOM 1355 O O . SER A 1 176 ? 14.660 8.496 25.461 1.00 83.25 176 SER A O 1
ATOM 1357 N N . ARG A 1 177 ? 16.842 7.979 25.612 1.00 82.38 177 ARG A N 1
ATOM 1358 C CA . ARG A 1 177 ? 16.751 7.425 26.978 1.00 82.38 177 ARG A CA 1
ATOM 1359 C C . ARG A 1 177 ? 16.326 8.469 28.010 1.00 82.38 177 ARG A C 1
ATOM 1361 O O . ARG A 1 177 ? 15.475 8.181 28.841 1.00 82.38 177 ARG A O 1
ATOM 1368 N N . ARG A 1 178 ? 16.879 9.686 27.945 1.00 83.00 178 ARG A N 1
ATOM 1369 C CA . ARG A 1 178 ? 16.500 10.785 28.855 1.00 83.00 178 ARG A CA 1
ATOM 1370 C C . ARG A 1 178 ? 15.035 11.192 28.694 1.00 83.00 178 ARG A C 1
ATOM 1372 O O . ARG A 1 178 ? 14.376 11.450 29.692 1.00 83.00 178 ARG A O 1
ATOM 1379 N N . LYS A 1 179 ? 14.521 11.216 27.461 1.00 77.00 179 LYS A N 1
ATOM 1380 C CA . LYS A 1 179 ? 13.123 11.574 27.175 1.00 77.00 179 LYS A CA 1
ATOM 1381 C C . LYS A 1 179 ? 12.116 10.523 27.659 1.00 77.00 179 LYS A C 1
ATOM 1383 O O . LYS A 1 179 ? 10.988 10.886 27.946 1.00 77.00 179 LYS A O 1
ATOM 1388 N N . SER A 1 180 ? 12.517 9.253 27.761 1.00 69.62 180 SER A N 1
ATOM 1389 C CA . SER A 1 180 ? 11.651 8.166 28.244 1.00 69.62 180 SER A CA 1
ATOM 1390 C C . SER A 1 180 ? 11.520 8.093 29.772 1.00 69.62 180 SER A C 1
ATOM 1392 O O . SER A 1 180 ? 10.624 7.410 30.254 1.00 69.62 180 SER A O 1
ATOM 1394 N N . ASN A 1 181 ? 12.414 8.745 30.522 1.00 66.25 181 ASN A N 1
ATOM 1395 C CA . ASN A 1 181 ? 12.434 8.740 31.993 1.00 66.25 181 ASN A CA 1
ATOM 1396 C C . ASN A 1 181 ? 11.835 10.021 32.609 1.00 66.25 181 ASN A C 1
ATOM 1398 O O . ASN A 1 181 ? 12.064 10.295 33.787 1.00 66.25 181 ASN A O 1
ATOM 1402 N N . ARG A 1 182 ? 11.119 10.823 31.817 1.00 55.94 182 ARG A N 1
ATOM 1403 C CA . ARG A 1 182 ? 10.442 12.053 32.238 1.00 55.94 182 ARG A CA 1
ATOM 1404 C C . ARG A 1 182 ? 8.957 11.934 31.944 1.00 55.94 182 ARG A C 1
ATOM 1406 O O . ARG A 1 182 ? 8.182 12.444 32.776 1.00 55.94 182 ARG A O 1
#